Protein AF-A0A927BF81-F1 (afdb_monomer_lite)

Structure (mmCIF, N/CA/C/O backbone):
data_AF-A0A927BF81-F1
#
_entry.id   AF-A0A927BF81-F1
#
loop_
_atom_site.group_PDB
_atom_site.id
_atom_site.type_symbol
_atom_site.label_atom_id
_atom_site.label_alt_id
_atom_site.label_comp_id
_atom_site.label_asym_id
_atom_site.label_entity_id
_atom_site.label_seq_id
_atom_site.pdbx_PDB_ins_code
_atom_site.Cartn_x
_atom_site.Cartn_y
_atom_site.Cartn_z
_atom_site.occupancy
_atom_site.B_iso_or_equiv
_atom_site.auth_seq_id
_atom_site.auth_comp_id
_atom_site.auth_asym_id
_atom_site.auth_atom_id
_atom_site.pdbx_PDB_model_num
ATOM 1 N N . MET A 1 1 ? -28.674 -65.605 76.934 1.00 41.50 1 MET A N 1
ATOM 2 C CA . MET A 1 1 ? -27.226 -65.885 77.014 1.00 41.50 1 MET A CA 1
ATOM 3 C C . MET A 1 1 ? -26.504 -64.730 76.328 1.00 41.50 1 MET A C 1
ATOM 5 O O . MET A 1 1 ? -26.748 -64.532 75.151 1.00 41.50 1 MET A O 1
ATOM 9 N N . PHE A 1 2 ? -25.802 -63.910 77.124 1.00 37.72 2 PHE A N 1
ATOM 10 C CA . PHE A 1 2 ? -24.725 -62.946 76.809 1.00 37.72 2 PHE A CA 1
ATOM 11 C C . PHE A 1 2 ? -24.633 -62.394 75.368 1.00 37.72 2 PHE A C 1
ATOM 13 O O . PHE A 1 2 ? -24.380 -63.127 74.426 1.00 37.72 2 PHE A O 1
ATOM 20 N N . SER A 1 3 ? -24.896 -61.102 75.133 1.00 41.19 3 SER A N 1
ATOM 21 C CA . SER A 1 3 ? -23.961 -59.979 75.369 1.00 41.19 3 SER A CA 1
ATOM 22 C C . SER A 1 3 ? -22.595 -60.187 74.716 1.00 41.19 3 SER A C 1
ATOM 24 O O . SER A 1 3 ? -21.847 -61.022 75.203 1.00 41.19 3 SER A O 1
ATOM 26 N N . LEU A 1 4 ? -22.266 -59.391 73.687 1.00 47.06 4 LEU A N 1
ATOM 27 C CA . LEU A 1 4 ? -20.925 -58.840 73.400 1.00 47.06 4 LEU A CA 1
ATOM 28 C C . LEU A 1 4 ? -21.024 -57.923 72.160 1.00 47.06 4 LEU A C 1
ATOM 30 O O . LEU A 1 4 ? -21.234 -58.373 71.044 1.00 47.06 4 LEU A O 1
ATOM 34 N N . LEU A 1 5 ? -21.125 -56.609 72.392 1.00 46.84 5 LEU A N 1
ATOM 35 C CA . LEU A 1 5 ? -20.069 -55.600 72.164 1.00 46.84 5 LEU A CA 1
ATOM 36 C C . LEU A 1 5 ? -20.081 -55.021 70.733 1.00 46.84 5 LEU A C 1
ATOM 38 O O . LEU A 1 5 ? -19.654 -55.647 69.778 1.00 46.84 5 LEU A O 1
ATOM 42 N N . LYS A 1 6 ? -20.676 -53.835 70.539 1.00 49.06 6 LYS A N 1
ATOM 43 C CA . LYS A 1 6 ? -19.994 -52.516 70.549 1.00 49.06 6 LYS A CA 1
ATOM 44 C C . LYS A 1 6 ? -18.751 -52.454 69.652 1.00 49.06 6 LYS A C 1
ATOM 46 O O . LYS A 1 6 ? -17.715 -52.982 70.039 1.00 49.06 6 LYS A O 1
ATOM 51 N N . ARG A 1 7 ? -18.848 -51.649 68.585 1.00 49.31 7 ARG A N 1
ATOM 52 C CA . ARG A 1 7 ? -17.862 -50.696 68.003 1.00 49.31 7 ARG A CA 1
ATOM 53 C C . ARG A 1 7 ? -18.323 -50.436 66.554 1.00 49.31 7 ARG A C 1
ATOM 55 O O . ARG A 1 7 ? -18.685 -51.377 65.878 1.00 49.31 7 ARG A O 1
ATOM 62 N N . ALA A 1 8 ? -18.397 -49.237 66.001 1.00 50.78 8 ALA A N 1
ATOM 63 C CA . ALA A 1 8 ? -17.998 -47.920 66.446 1.00 50.78 8 ALA A CA 1
ATOM 64 C C . ALA A 1 8 ? -18.858 -46.896 65.683 1.00 50.78 8 ALA A C 1
ATOM 66 O O . ALA A 1 8 ? -19.067 -47.024 64.480 1.00 50.78 8 ALA A O 1
ATOM 67 N N . ARG A 1 9 ? -19.347 -45.873 66.389 1.00 54.38 9 ARG A N 1
ATOM 68 C CA . ARG A 1 9 ? -19.721 -44.601 65.767 1.00 54.38 9 ARG A CA 1
ATOM 69 C C . ARG A 1 9 ? -18.419 -43.926 65.367 1.00 54.38 9 ARG A C 1
ATOM 71 O O . ARG A 1 9 ? -17.627 -43.663 66.263 1.00 54.38 9 ARG A O 1
ATOM 78 N N . PHE A 1 10 ? -18.208 -43.639 64.091 1.00 50.84 10 PHE A N 1
ATOM 79 C CA . PHE A 1 10 ? -17.198 -42.671 63.681 1.00 50.84 10 PHE A CA 1
ATOM 80 C C . PHE A 1 10 ? -17.564 -42.061 62.324 1.00 50.84 10 PHE A C 1
ATOM 82 O O . PHE A 1 10 ? -17.941 -42.766 61.396 1.00 50.84 10 PHE A O 1
ATOM 89 N N . LEU A 1 11 ? -17.415 -40.736 62.284 1.00 51.44 11 LEU A N 1
ATOM 90 C CA . LEU A 1 11 ? -17.489 -39.814 61.151 1.00 51.44 11 LEU A CA 1
ATOM 91 C C . LEU A 1 11 ? -18.879 -39.380 60.672 1.00 51.44 11 LEU A C 1
ATOM 93 O O . LEU A 1 11 ? -19.373 -39.677 59.593 1.00 51.44 11 LEU A O 1
ATOM 97 N N . THR A 1 12 ? -19.438 -38.533 61.526 1.00 45.41 12 THR A N 1
ATOM 98 C CA . THR A 1 12 ? -20.042 -37.250 61.167 1.00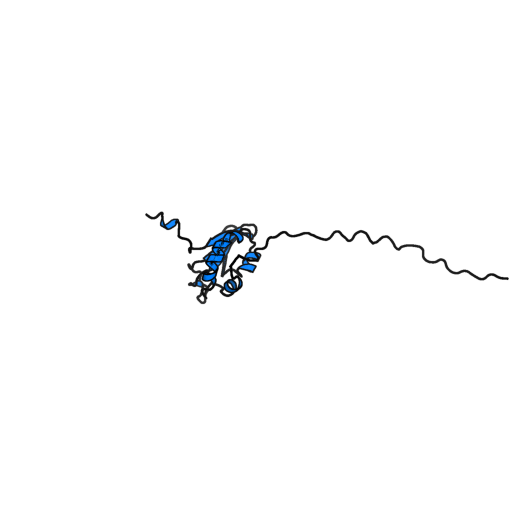 45.41 12 THR A CA 1
ATOM 99 C C . THR A 1 12 ? -19.318 -36.486 60.045 1.00 45.41 12 THR A C 1
ATOM 101 O O . THR A 1 12 ? -18.115 -36.260 60.141 1.00 45.41 12 THR A O 1
ATOM 104 N N . SER A 1 13 ? -20.139 -35.910 59.163 1.00 48.31 13 SER A N 1
ATOM 105 C CA . SER A 1 13 ? -20.034 -3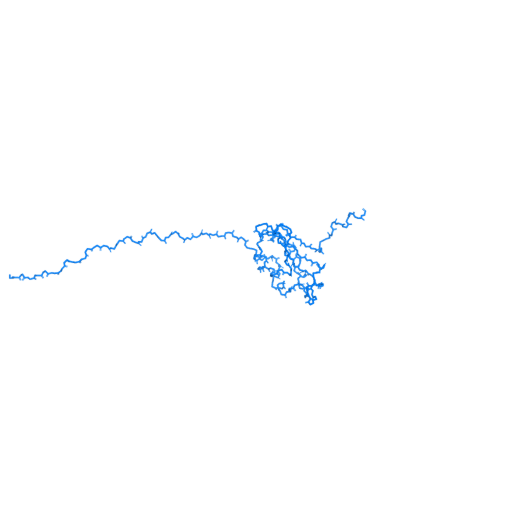4.550 58.609 1.00 48.31 13 SER A CA 1
ATOM 106 C C . SER A 1 13 ? -19.015 -34.253 57.499 1.00 48.31 13 SER A C 1
ATOM 108 O O . SER A 1 13 ? -17.904 -34.761 57.479 1.00 48.31 13 SER A O 1
ATOM 110 N N . ALA A 1 14 ? -19.423 -33.306 56.648 1.00 51.56 14 ALA A N 1
ATOM 111 C CA . ALA A 1 14 ? -18.647 -32.594 55.633 1.00 51.56 14 ALA A CA 1
ATOM 112 C C . ALA A 1 14 ? -18.420 -33.303 54.285 1.00 51.56 14 ALA A C 1
ATOM 114 O O . ALA A 1 14 ? -17.294 -33.566 53.882 1.00 51.56 14 ALA A O 1
ATOM 115 N N . ILE A 1 15 ? -19.491 -33.466 53.503 1.00 53.31 15 ILE A N 1
ATOM 116 C CA . ILE A 1 15 ? -19.376 -33.269 52.047 1.00 53.31 15 ILE A CA 1
ATOM 117 C C . ILE A 1 15 ? -20.250 -32.067 51.707 1.00 53.31 15 ILE A C 1
ATOM 119 O O . ILE A 1 15 ? -21.396 -32.152 51.272 1.00 53.31 15 ILE A O 1
ATOM 123 N N . SER A 1 16 ? -19.691 -30.923 52.080 1.00 49.50 16 SER A N 1
ATOM 124 C CA . SER A 1 16 ? -20.196 -29.588 51.833 1.00 49.50 16 SER A CA 1
ATOM 125 C C . SER A 1 16 ? -20.229 -29.324 50.329 1.00 49.50 16 SER A C 1
ATOM 127 O O . SER A 1 16 ? -19.192 -29.313 49.677 1.00 49.50 16 SER A O 1
ATOM 129 N N . LEU A 1 17 ? -21.431 -29.119 49.793 1.00 49.56 17 LEU A N 1
ATOM 130 C CA . LEU A 1 17 ? -21.798 -27.968 48.960 1.00 49.56 17 LEU A CA 1
ATOM 131 C C . LEU A 1 17 ? -20.623 -27.260 48.228 1.00 49.56 17 LEU A C 1
ATOM 133 O O . LEU A 1 17 ? -20.235 -26.153 48.587 1.00 49.56 17 LEU A O 1
ATOM 137 N N . GLN A 1 18 ? -20.035 -27.891 47.209 1.00 53.84 18 GLN A N 1
ATOM 138 C CA . GLN A 1 18 ? -18.962 -27.301 46.380 1.00 53.84 18 GLN A CA 1
ATOM 139 C C . GLN A 1 18 ? -19.211 -27.499 44.870 1.00 53.84 18 GLN A C 1
ATOM 141 O O . GLN A 1 18 ? -18.285 -27.464 44.069 1.00 53.84 18 GLN A O 1
ATOM 146 N N . LEU A 1 19 ? -20.465 -27.682 44.445 1.00 54.09 19 LEU A N 1
ATOM 147 C CA . LEU A 1 19 ? -20.852 -27.596 43.032 1.00 54.09 19 LEU A CA 1
ATOM 148 C C . LEU A 1 19 ? -21.840 -26.444 42.875 1.00 54.09 19 LEU A C 1
ATOM 150 O O . LEU A 1 19 ? -23.038 -26.634 43.057 1.00 54.09 19 LEU A O 1
ATOM 154 N N . GLY A 1 20 ? -21.362 -25.238 42.580 1.00 51.97 20 GLY A N 1
ATOM 155 C CA . GLY A 1 20 ? -22.307 -24.144 42.347 1.00 51.97 20 GLY A CA 1
ATOM 156 C C . GLY A 1 20 ? -21.773 -22.796 41.890 1.00 51.97 20 GLY A C 1
ATOM 157 O O . GLY A 1 20 ? -22.594 -21.931 41.628 1.00 51.97 20 GLY A O 1
ATOM 158 N N . LEU A 1 21 ? -20.460 -22.575 41.774 1.00 53.97 21 LEU A N 1
ATOM 159 C CA . LEU A 1 21 ? -19.918 -21.250 41.429 1.00 53.97 21 LEU A CA 1
ATOM 160 C C . LEU A 1 21 ? -18.634 -21.363 40.588 1.00 53.97 21 LEU A C 1
ATOM 162 O O . LEU A 1 21 ? -17.578 -20.894 40.988 1.00 53.97 21 LEU A O 1
ATOM 166 N N . LEU A 1 22 ? -18.702 -22.021 39.426 1.00 54.81 22 LEU A N 1
ATOM 167 C CA . LEU A 1 22 ? -17.587 -22.065 38.459 1.00 54.81 22 LEU A CA 1
ATOM 168 C C . LEU A 1 22 ? -18.056 -21.984 36.990 1.00 54.81 22 LEU A C 1
ATOM 170 O O . LEU A 1 22 ? -17.421 -22.534 36.098 1.00 54.81 22 LEU A O 1
ATOM 174 N N . THR A 1 23 ? -19.163 -21.291 36.705 1.00 61.88 23 THR A N 1
ATOM 175 C CA . THR A 1 23 ? -19.676 -21.135 35.326 1.00 61.88 23 THR A CA 1
ATOM 176 C C . THR A 1 23 ? -20.054 -19.692 34.992 1.00 61.88 23 THR A C 1
ATOM 178 O O . THR A 1 23 ? -21.151 -19.416 34.521 1.00 61.88 23 THR A O 1
ATOM 181 N N . THR A 1 24 ? -19.146 -18.748 35.223 1.00 62.22 24 THR A N 1
ATOM 182 C CA . THR A 1 24 ? -19.216 -17.399 34.628 1.00 62.22 24 THR A CA 1
ATOM 183 C C . THR A 1 24 ? -17.880 -17.073 33.992 1.00 62.22 24 THR A C 1
ATOM 185 O O . THR A 1 24 ? -17.145 -16.196 34.427 1.00 62.22 24 THR A O 1
ATOM 188 N N . SER A 1 25 ? -17.528 -17.840 32.972 1.00 68.44 25 SER A N 1
ATOM 189 C CA . SER A 1 25 ? -16.479 -17.453 32.045 1.00 68.44 25 SER A CA 1
ATOM 190 C C . SER A 1 25 ? -16.838 -18.061 30.710 1.00 68.44 25 SER A C 1
ATOM 192 O O . SER A 1 25 ? -16.576 -19.236 30.495 1.00 68.44 25 SER A O 1
ATOM 194 N N . TRP A 1 26 ? -17.527 -17.296 29.866 1.00 63.22 26 TRP A N 1
ATOM 195 C CA . TRP A 1 26 ? -17.354 -17.373 28.420 1.00 63.22 26 TRP A CA 1
ATOM 196 C C . TRP A 1 26 ? -18.148 -16.290 27.697 1.00 63.22 26 TRP A C 1
ATOM 198 O O . TRP A 1 26 ? -19.261 -15.943 28.079 1.00 63.22 26 TRP A O 1
ATOM 208 N N . PHE A 1 27 ? -17.522 -15.830 26.614 1.00 58.22 27 PHE A N 1
ATOM 209 C CA . PHE A 1 27 ? -18.012 -14.934 25.567 1.00 58.22 27 PHE A CA 1
ATOM 210 C C . PHE A 1 27 ? -17.824 -13.430 25.783 1.00 58.22 27 PHE A C 1
ATOM 212 O O . PHE A 1 27 ? -18.759 -12.641 25.712 1.00 58.22 27 PHE A O 1
ATOM 219 N N . LEU A 1 28 ? -16.556 -13.016 25.845 1.00 63.12 28 LEU A N 1
ATOM 220 C CA . LEU A 1 28 ? -16.148 -11.815 25.112 1.00 63.12 28 LEU A CA 1
ATOM 221 C C . LEU A 1 28 ? -15.992 -12.203 23.632 1.00 63.12 28 LEU A C 1
ATOM 223 O O . LEU A 1 28 ? -14.903 -12.544 23.174 1.00 63.12 28 LEU A O 1
ATOM 227 N N . GLY A 1 29 ? -17.105 -12.233 22.897 1.00 58.09 29 GLY A N 1
ATOM 228 C CA . GLY A 1 29 ? -17.076 -12.313 21.439 1.00 58.09 29 GLY A CA 1
ATOM 229 C C . GLY A 1 29 ? -16.528 -11.001 20.884 1.00 58.09 29 GLY A C 1
ATOM 230 O O . GLY A 1 29 ? -17.231 -9.995 20.872 1.00 58.09 29 GLY A O 1
ATOM 231 N N . SER A 1 30 ? -15.263 -10.996 20.463 1.00 57.00 30 SER A N 1
ATOM 232 C CA . SER A 1 30 ? -14.682 -9.872 19.730 1.00 57.00 30 SER A CA 1
ATOM 233 C C . SER A 1 30 ? -15.245 -9.874 18.309 1.00 57.00 30 SER A C 1
ATOM 235 O O . SER A 1 30 ? -14.799 -10.640 17.457 1.00 57.00 30 SER A O 1
ATOM 237 N N . CYS A 1 31 ? -16.243 -9.031 18.051 1.00 62.06 31 CYS A N 1
ATOM 238 C CA . CYS A 1 31 ? -16.682 -8.716 16.694 1.00 62.06 31 CYS A CA 1
ATOM 239 C C . CYS A 1 31 ? -15.666 -7.760 16.052 1.00 62.06 31 CYS A C 1
ATOM 241 O O . CYS A 1 31 ? -15.893 -6.557 15.965 1.00 62.06 31 CYS A O 1
ATOM 243 N N . GLY A 1 32 ? -14.518 -8.291 15.637 1.00 56.28 32 GLY A N 1
ATOM 244 C CA . GLY A 1 32 ? -13.636 -7.631 14.682 1.00 56.28 32 GLY A CA 1
ATOM 245 C C . GLY A 1 32 ? -13.858 -8.259 13.314 1.00 56.28 32 GLY A C 1
ATOM 246 O O . GLY A 1 32 ? -13.483 -9.411 13.118 1.00 56.28 32 GLY A O 1
ATOM 247 N N . HIS A 1 33 ? -14.478 -7.533 12.383 1.00 63.62 33 HIS A N 1
ATOM 248 C CA . HIS A 1 33 ? -14.469 -7.926 10.973 1.00 63.62 33 HIS A CA 1
ATOM 249 C C . HIS A 1 33 ? -13.033 -7.723 10.473 1.00 63.62 33 HIS A C 1
ATOM 251 O O . HIS A 1 33 ? -12.613 -6.597 10.218 1.00 63.62 33 HIS A O 1
ATOM 257 N N . GLY A 1 34 ? -12.236 -8.791 10.474 1.00 67.56 34 GLY A N 1
ATOM 258 C CA . GLY A 1 34 ? -10.867 -8.748 9.971 1.00 67.56 34 GLY A CA 1
ATOM 259 C C . GLY A 1 34 ? -10.870 -8.645 8.450 1.00 67.56 34 GLY A C 1
ATOM 260 O O . GLY A 1 34 ? -11.654 -9.323 7.783 1.00 67.56 34 GLY A O 1
ATOM 261 N N . LEU A 1 35 ? -9.984 -7.819 7.897 1.00 82.56 35 LEU A N 1
ATOM 262 C CA . LEU A 1 35 ? -9.695 -7.800 6.464 1.00 82.56 35 LEU A CA 1
ATOM 263 C C . LEU A 1 35 ? -8.992 -9.118 6.096 1.00 82.56 35 LEU A C 1
ATOM 265 O O . LEU A 1 35 ? -7.776 -9.235 6.218 1.00 82.56 35 LEU A O 1
ATOM 269 N N . SER A 1 36 ? -9.768 -10.133 5.712 1.00 80.06 36 SER A N 1
ATOM 270 C CA . SER A 1 36 ? -9.229 -11.466 5.402 1.00 80.06 36 SER A CA 1
ATOM 271 C C . SER A 1 36 ? -8.929 -11.656 3.916 1.00 80.06 36 SER A C 1
ATOM 273 O O . SER A 1 36 ? -7.985 -12.361 3.570 1.00 80.06 36 SER A O 1
ATOM 275 N N . GLU A 1 37 ? -9.728 -11.060 3.031 1.00 91.31 37 GLU A N 1
ATOM 276 C CA . GLU A 1 37 ? -9.602 -11.215 1.582 1.00 91.31 37 GLU A CA 1
ATOM 277 C C . GLU A 1 37 ? -10.199 -10.015 0.841 1.00 91.31 37 GLU A C 1
ATOM 279 O O . GLU A 1 37 ? -11.057 -9.313 1.371 1.00 91.31 37 GLU A O 1
ATOM 284 N N . LEU A 1 38 ? -9.748 -9.798 -0.397 1.00 92.94 38 LEU A N 1
ATOM 285 C CA . LEU A 1 38 ? -10.376 -8.877 -1.343 1.00 92.94 38 LEU A CA 1
ATOM 286 C C . LEU A 1 38 ? -10.879 -9.692 -2.547 1.00 92.94 38 LEU A C 1
ATOM 288 O O . LEU A 1 38 ? -10.110 -10.482 -3.106 1.00 92.94 38 LEU A O 1
ATOM 292 N N . PRO A 1 39 ? -12.132 -9.517 -2.996 1.00 93.00 39 PRO A N 1
ATOM 293 C CA . PRO A 1 39 ? -12.672 -10.271 -4.124 1.00 93.00 39 PRO A CA 1
ATOM 294 C C . PRO A 1 39 ? -11.818 -10.152 -5.396 1.00 93.00 39 PRO A C 1
ATOM 296 O O . PRO A 1 39 ? -11.619 -9.061 -5.933 1.00 93.00 39 PRO A O 1
ATOM 299 N N . GLY A 1 40 ? -11.346 -11.293 -5.908 1.00 92.31 40 GLY A N 1
ATOM 300 C CA . GLY A 1 40 ? -10.531 -11.367 -7.128 1.00 92.31 40 GLY A CA 1
ATOM 301 C C . GLY A 1 40 ? -9.080 -10.896 -6.969 1.00 92.31 40 GLY A C 1
ATOM 302 O O . GLY A 1 40 ? -8.388 -10.746 -7.973 1.00 92.31 40 GLY A O 1
ATOM 303 N N . PHE A 1 41 ? -8.618 -10.651 -5.741 1.00 95.62 41 PHE A N 1
ATOM 304 C CA . PHE A 1 41 ? -7.242 -10.259 -5.448 1.00 95.62 41 PHE A CA 1
ATOM 305 C C . PHE A 1 41 ? -6.389 -11.483 -5.094 1.00 95.62 41 PHE A C 1
ATOM 307 O O . PHE A 1 41 ? -6.656 -12.175 -4.111 1.00 95.62 41 PHE A O 1
ATOM 314 N N . ASP A 1 42 ? -5.331 -11.735 -5.864 1.00 96.19 42 ASP A N 1
ATOM 315 C CA . ASP A 1 42 ? -4.365 -12.790 -5.551 1.00 96.19 42 ASP A CA 1
ATOM 316 C C . ASP A 1 42 ? -3.331 -12.290 -4.529 1.00 96.19 42 ASP A C 1
ATOM 318 O O . ASP A 1 42 ? -2.247 -11.802 -4.865 1.00 96.19 42 ASP A O 1
ATOM 322 N N . ALA A 1 43 ? -3.684 -12.422 -3.249 1.00 96.38 43 ALA A N 1
ATOM 323 C CA . ALA A 1 43 ? -2.820 -12.041 -2.136 1.00 96.38 43 ALA A CA 1
ATOM 324 C C . ALA A 1 43 ? -1.501 -12.831 -2.100 1.00 96.38 43 ALA A C 1
ATOM 326 O O . ALA A 1 43 ? -0.500 -12.334 -1.585 1.00 96.38 43 ALA A O 1
ATOM 327 N N . ALA A 1 44 ? -1.471 -14.064 -2.615 1.00 96.75 44 ALA A N 1
ATOM 328 C CA . ALA A 1 44 ? -0.256 -14.873 -2.633 1.00 96.75 44 ALA A CA 1
ATOM 329 C C . ALA A 1 44 ? 0.722 -14.372 -3.702 1.00 96.75 44 ALA A C 1
ATOM 331 O O . ALA A 1 44 ? 1.897 -14.156 -3.393 1.00 96.75 44 ALA A O 1
ATOM 332 N N . ALA A 1 45 ? 0.238 -14.117 -4.921 1.00 96.81 45 ALA A N 1
ATOM 333 C CA . ALA A 1 45 ? 1.044 -13.521 -5.982 1.00 96.81 45 ALA A CA 1
ATOM 334 C C . ALA A 1 45 ? 1.567 -12.137 -5.576 1.00 96.81 45 ALA A C 1
ATOM 336 O O . ALA A 1 45 ? 2.758 -11.870 -5.747 1.00 96.81 45 ALA A O 1
ATOM 337 N N . TRP A 1 46 ? 0.721 -11.304 -4.960 1.00 97.31 46 TRP A N 1
ATOM 338 C CA . TRP A 1 46 ? 1.110 -9.987 -4.447 1.00 97.31 46 TRP A CA 1
ATOM 339 C C . TRP A 1 46 ? 2.265 -10.064 -3.441 1.00 97.31 46 TRP A C 1
ATOM 341 O O . TRP A 1 46 ? 3.293 -9.406 -3.613 1.00 97.31 46 TRP A O 1
ATOM 351 N N . ARG A 1 47 ? 2.123 -10.905 -2.406 1.00 97.62 47 ARG A N 1
ATOM 352 C CA . ARG A 1 47 ? 3.141 -11.082 -1.356 1.00 97.62 47 ARG A CA 1
ATOM 353 C C . ARG A 1 47 ? 4.438 -11.701 -1.880 1.00 97.62 47 ARG A C 1
ATOM 355 O O . ARG A 1 47 ? 5.478 -11.535 -1.253 1.00 97.62 47 ARG A O 1
ATOM 362 N N . SER A 1 48 ? 4.390 -12.399 -3.017 1.00 97.81 48 SER A N 1
ATOM 363 C CA . SER A 1 48 ? 5.573 -12.991 -3.659 1.00 97.81 48 SER A CA 1
ATOM 364 C C . SER A 1 48 ? 6.473 -11.982 -4.380 1.00 97.81 48 SER A C 1
ATOM 366 O O . SER A 1 48 ? 7.523 -12.372 -4.886 1.00 97.81 48 SER A O 1
ATOM 368 N N . ASP A 1 49 ? 6.060 -10.715 -4.456 1.00 97.69 49 ASP A N 1
ATOM 369 C CA . ASP A 1 49 ? 6.747 -9.660 -5.201 1.00 97.69 49 ASP A CA 1
ATOM 370 C C . ASP A 1 49 ? 6.992 -8.422 -4.315 1.00 97.69 49 ASP A C 1
ATOM 372 O O . ASP A 1 49 ? 6.356 -7.382 -4.512 1.00 97.69 49 ASP A O 1
ATOM 376 N N . PRO A 1 50 ? 7.847 -8.520 -3.273 1.00 96.50 50 PRO A N 1
ATOM 377 C CA . PRO A 1 50 ? 8.252 -7.358 -2.482 1.00 96.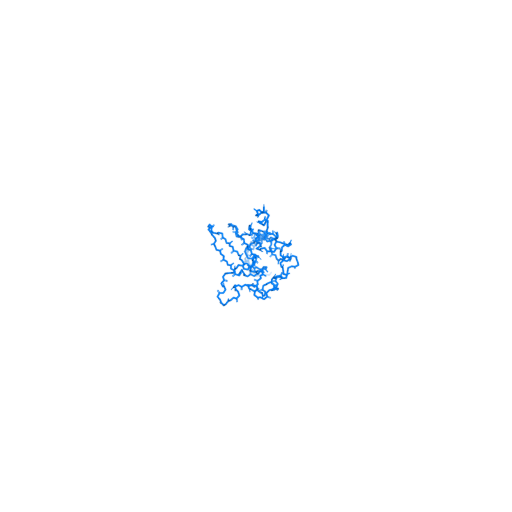50 50 PRO A CA 1
ATOM 378 C C . PRO A 1 50 ? 8.872 -6.292 -3.396 1.00 96.50 50 PRO A C 1
ATOM 380 O O . PRO A 1 50 ? 9.590 -6.624 -4.339 1.00 96.50 50 PRO A O 1
ATOM 383 N N . TYR A 1 51 ? 8.577 -5.017 -3.142 1.00 96.56 51 TYR A N 1
ATOM 384 C CA . TYR A 1 51 ? 8.995 -3.878 -3.974 1.00 96.56 51 TYR A CA 1
ATOM 385 C C . TYR A 1 51 ? 8.477 -3.869 -5.427 1.00 96.56 51 TYR A C 1
ATOM 387 O O . TYR A 1 51 ? 8.866 -2.990 -6.199 1.00 96.56 51 TYR A O 1
ATOM 395 N N . ALA A 1 52 ? 7.585 -4.797 -5.803 1.00 96.50 52 ALA A N 1
ATOM 396 C CA . ALA A 1 52 ? 7.035 -4.950 -7.156 1.00 96.50 52 ALA A CA 1
ATOM 397 C C . ALA A 1 52 ? 8.079 -5.190 -8.264 1.00 96.50 52 ALA A C 1
ATOM 399 O O . ALA A 1 52 ? 7.830 -4.894 -9.434 1.00 96.50 52 ALA A O 1
ATOM 400 N N . CYS A 1 53 ? 9.263 -5.701 -7.924 1.00 96.94 53 CYS A N 1
ATOM 401 C CA . CYS A 1 53 ? 10.380 -5.798 -8.865 1.00 96.94 53 CYS A CA 1
ATOM 402 C C . CYS A 1 53 ? 10.185 -6.826 -9.980 1.00 96.94 53 CYS A C 1
ATOM 404 O O . CYS A 1 53 ? 10.880 -6.769 -10.995 1.00 96.94 53 CYS A O 1
ATOM 406 N N . HIS A 1 54 ? 9.233 -7.741 -9.821 1.00 97.38 54 HIS A N 1
ATOM 407 C CA . HIS A 1 54 ? 8.850 -8.713 -10.837 1.00 97.38 54 HIS A CA 1
ATOM 408 C C . HIS A 1 54 ? 7.574 -8.325 -11.598 1.00 97.38 54 HIS A C 1
ATOM 410 O O . HIS A 1 54 ? 7.074 -9.146 -12.367 1.00 97.38 54 HIS A O 1
ATOM 416 N N . ASP A 1 55 ? 7.053 -7.109 -11.392 1.00 95.81 55 ASP A N 1
ATOM 417 C CA . ASP A 1 55 ? 5.845 -6.565 -12.035 1.00 95.81 55 ASP A CA 1
ATOM 418 C C . ASP A 1 55 ? 4.576 -7.421 -11.824 1.00 95.81 55 ASP A C 1
ATOM 420 O O . ASP A 1 55 ? 3.581 -7.292 -12.538 1.00 95.81 55 ASP A O 1
ATOM 424 N N . ARG A 1 56 ? 4.564 -8.304 -10.816 1.00 95.88 56 ARG A N 1
ATOM 425 C CA . ARG A 1 56 ? 3.431 -9.209 -10.552 1.00 95.88 56 ARG A CA 1
ATOM 426 C C . ARG A 1 56 ? 2.260 -8.471 -9.918 1.00 95.88 56 ARG A C 1
ATOM 428 O O . ARG A 1 56 ? 1.107 -8.845 -10.128 1.00 95.88 56 ARG A O 1
ATOM 435 N N . ARG A 1 57 ? 2.539 -7.404 -9.164 1.00 95.25 57 ARG A N 1
ATOM 436 C CA . ARG A 1 57 ? 1.509 -6.588 -8.502 1.00 95.25 57 ARG A CA 1
ATOM 437 C C . ARG A 1 57 ? 0.625 -5.817 -9.482 1.00 95.25 57 ARG A C 1
ATOM 439 O O . ARG A 1 57 ? -0.549 -5.609 -9.177 1.00 95.25 57 ARG A O 1
ATOM 446 N N . ARG A 1 58 ? 1.122 -5.486 -10.681 1.00 92.25 58 ARG A N 1
ATOM 447 C CA . ARG A 1 58 ? 0.354 -4.809 -11.743 1.00 92.25 58 ARG A CA 1
ATOM 448 C C . ARG A 1 58 ? -0.949 -5.539 -12.078 1.00 92.25 58 ARG A C 1
ATOM 450 O O . ARG A 1 58 ? -1.993 -4.907 -12.218 1.00 92.25 58 ARG A O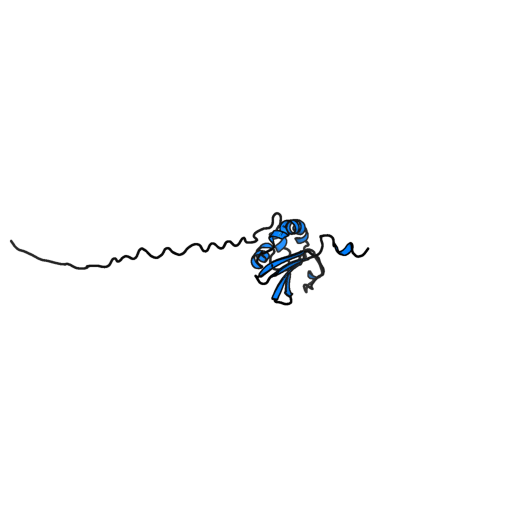 1
ATOM 457 N N . ALA A 1 59 ? -0.912 -6.871 -12.147 1.00 92.19 59 ALA A N 1
ATOM 458 C CA . ALA A 1 59 ? -2.085 -7.691 -12.455 1.00 92.19 59 ALA A CA 1
ATOM 459 C C . ALA A 1 59 ? -3.171 -7.637 -11.363 1.00 92.19 59 ALA A C 1
ATOM 461 O O . ALA A 1 59 ? -4.349 -7.839 -11.654 1.00 92.19 59 ALA A O 1
ATOM 462 N N . ALA A 1 60 ? -2.796 -7.333 -10.118 1.00 92.19 60 ALA A N 1
ATOM 463 C CA . ALA A 1 60 ? -3.714 -7.251 -8.985 1.00 92.19 60 ALA A CA 1
ATOM 464 C C . ALA A 1 60 ? -4.381 -5.870 -8.841 1.00 92.19 60 ALA A C 1
ATOM 466 O O . ALA A 1 60 ? -5.392 -5.748 -8.145 1.00 92.19 60 ALA A O 1
ATOM 467 N N . VAL A 1 61 ? -3.858 -4.835 -9.514 1.00 92.31 61 VAL A N 1
ATOM 468 C CA . VAL A 1 61 ? -4.344 -3.448 -9.412 1.00 92.31 61 VAL A CA 1
ATOM 469 C C . VAL A 1 61 ? -5.847 -3.312 -9.709 1.00 92.31 61 VAL A C 1
ATOM 471 O O . VAL A 1 61 ? -6.528 -2.653 -8.923 1.00 92.31 61 VAL A O 1
ATOM 474 N N . PRO A 1 62 ? -6.432 -3.938 -10.753 1.00 92.69 62 PRO A N 1
ATOM 475 C CA . PRO A 1 62 ? -7.870 -3.814 -11.006 1.00 92.69 62 PRO A CA 1
ATOM 476 C C . PRO A 1 62 ? -8.740 -4.347 -9.857 1.00 92.69 62 PRO A C 1
ATOM 478 O O . PRO A 1 62 ? -9.724 -3.709 -9.480 1.00 92.69 62 PRO A O 1
ATOM 481 N N . ALA A 1 63 ? -8.371 -5.494 -9.275 1.00 93.31 63 ALA A N 1
ATOM 482 C CA . ALA A 1 63 ? -9.087 -6.087 -8.144 1.00 93.31 63 ALA A CA 1
ATOM 483 C C . ALA A 1 63 ? -8.926 -5.248 -6.868 1.00 93.31 63 ALA A C 1
ATOM 485 O O . ALA A 1 63 ? -9.904 -5.024 -6.149 1.00 93.31 63 ALA A O 1
ATOM 486 N N . LEU A 1 64 ? -7.713 -4.732 -6.639 1.00 92.56 64 LEU A N 1
ATOM 487 C CA . LEU A 1 64 ? -7.397 -3.819 -5.545 1.00 92.56 64 LEU A CA 1
ATOM 488 C C . LEU A 1 64 ? -8.236 -2.540 -5.637 1.00 92.56 64 LEU A C 1
ATOM 490 O O . LEU A 1 64 ? -8.901 -2.190 -4.673 1.00 92.56 64 LEU A O 1
ATOM 494 N N . ILE A 1 65 ? -8.273 -1.872 -6.796 1.00 90.94 65 ILE A N 1
ATOM 495 C CA . ILE A 1 65 ? -9.053 -0.639 -6.998 1.00 90.94 65 ILE A CA 1
ATOM 496 C C . ILE A 1 65 ? -10.547 -0.903 -6.806 1.00 90.94 65 ILE A C 1
ATOM 498 O O . ILE A 1 65 ? -11.221 -0.128 -6.128 1.00 90.94 65 ILE A O 1
ATOM 502 N N . LYS A 1 66 ? -11.067 -1.999 -7.373 1.00 92.88 66 LYS A N 1
ATOM 503 C CA . LYS A 1 66 ? -12.485 -2.370 -7.252 1.00 92.88 66 LYS A CA 1
ATOM 504 C C . LYS A 1 66 ? -12.903 -2.613 -5.800 1.00 92.88 66 LYS A C 1
ATOM 506 O O . LYS A 1 66 ? -14.052 -2.356 -5.453 1.00 92.88 66 LYS A O 1
ATOM 511 N N . SER A 1 67 ? -11.980 -3.099 -4.972 1.00 92.25 67 SER A N 1
ATOM 512 C CA . SER A 1 67 ? -12.249 -3.506 -3.590 1.00 92.25 67 SER A CA 1
ATOM 513 C C . SER A 1 67 ? -11.596 -2.590 -2.551 1.00 92.25 67 SER A C 1
ATOM 515 O O . SER A 1 67 ? -11.646 -2.900 -1.365 1.00 92.25 67 SER A O 1
ATOM 517 N N . LYS A 1 68 ? -11.009 -1.457 -2.963 1.00 90.44 68 LYS A N 1
ATOM 518 C CA . LYS A 1 68 ? -10.196 -0.587 -2.095 1.00 90.44 68 LYS A CA 1
ATOM 519 C C . LYS A 1 68 ? -10.952 -0.078 -0.872 1.00 90.44 68 LYS A C 1
ATOM 521 O O . LYS A 1 68 ? -10.344 0.157 0.162 1.00 90.44 68 LYS A O 1
ATOM 526 N N . GLU A 1 69 ? -12.272 0.056 -0.988 1.00 92.12 69 GLU A N 1
ATOM 527 C CA . GLU A 1 69 ? -13.130 0.520 0.102 1.00 92.12 69 GLU A CA 1
ATOM 528 C C . GLU A 1 69 ? -13.091 -0.430 1.310 1.00 92.12 69 GLU A C 1
ATOM 530 O O . GLU A 1 69 ? -13.272 -0.003 2.442 1.00 92.12 69 GLU A O 1
ATOM 535 N N . GLN A 1 70 ? -12.782 -1.711 1.088 1.00 93.81 70 GLN A N 1
ATOM 536 C CA . GLN A 1 70 ? -12.631 -2.706 2.153 1.00 93.81 70 GLN A CA 1
ATOM 537 C C . GLN A 1 70 ? -11.338 -2.514 2.960 1.00 93.81 70 GLN A C 1
ATOM 539 O O . GLN A 1 70 ? -11.204 -3.091 4.034 1.00 93.81 70 GLN A O 1
ATOM 544 N N . LEU A 1 71 ? -10.383 -1.721 2.458 1.00 94.88 71 LEU A N 1
ATOM 545 C CA . LEU A 1 71 ? -9.156 -1.398 3.186 1.00 94.88 71 LEU A CA 1
ATOM 546 C C . LEU A 1 71 ? -9.388 -0.336 4.261 1.00 94.88 71 LEU A C 1
ATOM 548 O O . LEU A 1 71 ? -8.588 -0.266 5.188 1.00 94.88 71 LEU A O 1
ATOM 552 N N . TYR A 1 72 ? -10.436 0.491 4.153 1.00 94.69 72 TYR A N 1
ATOM 553 C CA . TYR A 1 72 ? -10.740 1.488 5.179 1.00 94.69 72 TYR A CA 1
ATOM 554 C C . TYR A 1 72 ? -11.052 0.820 6.514 1.00 94.69 72 TYR A C 1
ATOM 556 O O . TYR A 1 72 ? -11.630 -0.261 6.572 1.00 94.69 72 TYR A O 1
ATOM 564 N N . GLU A 1 73 ? -10.631 1.472 7.595 1.00 95.12 73 GLU A N 1
ATOM 565 C CA . GLU A 1 73 ? -10.769 1.001 8.976 1.00 95.12 73 GLU A CA 1
ATOM 566 C C . GLU A 1 73 ? -10.024 -0.309 9.308 1.00 95.12 73 GLU A C 1
ATOM 568 O O . GLU A 1 73 ? -9.944 -0.685 10.480 1.00 95.12 73 GLU A O 1
ATOM 573 N N . ALA A 1 74 ? -9.391 -0.964 8.328 1.00 95.69 74 ALA A N 1
ATOM 574 C CA . ALA A 1 74 ? -8.557 -2.134 8.563 1.00 95.69 74 ALA A CA 1
ATOM 575 C C . ALA A 1 74 ? -7.367 -1.774 9.463 1.00 95.69 74 ALA A C 1
ATOM 577 O O . ALA A 1 74 ? -6.736 -0.721 9.305 1.00 95.69 74 ALA A O 1
ATOM 578 N N . ARG A 1 75 ? -7.030 -2.653 10.414 1.00 95.31 75 ARG A N 1
ATOM 579 C CA . ARG A 1 75 ? -5.843 -2.465 11.256 1.00 95.31 75 ARG A CA 1
ATOM 580 C C . ARG A 1 75 ? -4.587 -2.784 10.461 1.00 95.31 75 ARG A C 1
ATOM 582 O O . ARG A 1 75 ? -4.599 -3.638 9.580 1.00 95.31 75 ARG A O 1
ATOM 589 N N . ALA A 1 76 ? -3.466 -2.178 10.844 1.00 94.94 76 ALA A N 1
ATOM 590 C CA . ALA A 1 76 ? -2.169 -2.453 10.216 1.00 94.94 76 ALA A CA 1
ATOM 591 C C . ALA A 1 76 ? -1.805 -3.954 10.171 1.00 94.94 76 ALA A C 1
ATOM 593 O O . ALA A 1 76 ? -1.198 -4.411 9.205 1.00 94.94 76 ALA A O 1
ATOM 594 N N . ASN A 1 77 ? -2.210 -4.737 11.177 1.00 95.19 77 ASN A N 1
ATOM 595 C CA . ASN A 1 77 ? -1.982 -6.185 11.191 1.00 95.19 77 ASN A CA 1
ATOM 596 C C . ASN A 1 77 ? -2.839 -6.927 10.156 1.00 95.19 77 ASN A C 1
ATOM 598 O O . ASN A 1 77 ? -2.356 -7.872 9.546 1.00 95.19 77 ASN A O 1
ATOM 602 N N . ASP A 1 78 ? -4.076 -6.489 9.922 1.00 96.12 78 ASP A N 1
ATOM 603 C CA . ASP A 1 78 ? -4.946 -7.110 8.918 1.00 96.12 78 ASP A CA 1
ATOM 604 C C . ASP A 1 78 ? -4.468 -6.738 7.505 1.00 96.12 78 ASP A C 1
ATOM 606 O O . ASP A 1 78 ? -4.383 -7.583 6.616 1.00 96.12 78 ASP A O 1
ATOM 610 N N . VAL A 1 79 ? -4.038 -5.483 7.322 1.00 96.88 79 VAL A N 1
ATOM 611 C CA . VAL A 1 79 ? -3.387 -5.022 6.087 1.00 96.88 79 VAL A CA 1
ATOM 612 C C . VAL A 1 79 ? -2.133 -5.843 5.792 1.00 96.88 79 VAL A C 1
ATOM 614 O O . VAL A 1 79 ? -1.970 -6.315 4.671 1.00 96.88 79 VAL A O 1
ATOM 617 N N . THR A 1 80 ? -1.257 -6.055 6.778 1.00 96.75 80 THR A N 1
ATOM 618 C CA . THR A 1 80 ? -0.031 -6.846 6.574 1.00 96.75 80 THR A CA 1
ATOM 619 C C . THR A 1 80 ? -0.303 -8.342 6.427 1.00 96.75 80 THR A C 1
ATOM 621 O O . THR A 1 80 ? 0.434 -9.014 5.709 1.00 96.75 80 THR A O 1
ATOM 624 N N . ALA A 1 81 ? -1.376 -8.873 7.020 1.00 96.25 81 ALA A N 1
ATOM 625 C CA . ALA A 1 81 ? -1.818 -10.244 6.770 1.00 96.25 81 ALA A CA 1
ATOM 626 C C . ALA A 1 81 ? -2.254 -10.446 5.307 1.00 96.25 81 ALA A C 1
ATOM 628 O O . ALA A 1 81 ? -1.887 -11.448 4.690 1.00 96.25 81 ALA A O 1
ATOM 629 N N . LEU A 1 82 ? -2.979 -9.479 4.735 1.00 96.50 82 LEU A N 1
ATOM 630 C CA . LEU A 1 82 ? -3.444 -9.524 3.349 1.00 96.50 82 LEU A CA 1
ATOM 631 C C . LEU A 1 82 ? -2.330 -9.196 2.334 1.00 96.50 82 LEU A C 1
ATOM 633 O O . LEU A 1 82 ? -2.090 -9.962 1.400 1.00 96.50 82 LEU A O 1
ATOM 637 N N . LEU A 1 83 ? -1.668 -8.048 2.496 1.00 97.06 83 LEU A N 1
ATOM 638 C CA . LEU A 1 83 ? -0.735 -7.464 1.520 1.00 97.06 83 LEU A CA 1
ATOM 639 C C . LEU A 1 83 ? 0.735 -7.811 1.791 1.00 97.06 83 LEU A C 1
ATOM 641 O O . LEU A 1 83 ? 1.589 -7.562 0.942 1.00 97.06 83 LEU A O 1
ATOM 645 N N . GLY A 1 84 ? 1.050 -8.397 2.946 1.00 97.25 84 GLY A N 1
ATOM 646 C CA . GLY A 1 84 ? 2.425 -8.554 3.419 1.00 97.25 84 GLY A CA 1
ATOM 647 C C . GLY A 1 84 ? 2.993 -7.274 4.048 1.00 97.25 84 GLY A C 1
ATOM 648 O O . GLY A 1 84 ? 2.295 -6.256 4.148 1.00 97.25 84 GLY A O 1
ATOM 649 N N . PRO A 1 85 ? 4.264 -7.312 4.492 1.00 97.50 85 PRO A N 1
ATOM 650 C CA . PRO A 1 85 ? 4.965 -6.126 4.975 1.00 97.50 85 PRO A CA 1
ATOM 651 C C . PRO A 1 85 ? 4.955 -5.013 3.916 1.00 97.50 85 PRO A C 1
ATOM 653 O O . PRO A 1 85 ? 5.041 -5.330 2.726 1.00 97.50 85 PRO A O 1
ATOM 656 N N . PRO A 1 86 ? 4.847 -3.733 4.313 1.00 97.56 86 PRO A N 1
ATOM 657 C CA . PRO A 1 86 ? 4.987 -2.637 3.367 1.00 97.56 86 PRO A CA 1
ATOM 658 C C . PRO A 1 86 ? 6.402 -2.607 2.790 1.00 97.56 86 PRO A C 1
ATOM 660 O O . PRO A 1 86 ? 7.362 -3.008 3.449 1.00 97.56 86 PRO A O 1
ATOM 663 N N . ASP A 1 87 ? 6.531 -2.102 1.567 1.00 97.31 87 ASP A N 1
ATOM 664 C CA . ASP A 1 87 ? 7.842 -1.904 0.947 1.00 97.31 87 ASP A CA 1
ATOM 665 C C . ASP A 1 87 ? 8.585 -0.742 1.628 1.00 97.31 87 ASP A C 1
ATOM 667 O O . ASP A 1 87 ? 9.803 -0.785 1.809 1.00 97.31 87 ASP A O 1
ATOM 671 N N . GLU A 1 88 ? 7.835 0.282 2.053 1.00 95.19 88 GLU A N 1
ATOM 672 C CA . GLU A 1 88 ? 8.319 1.363 2.910 1.00 95.19 88 GLU A CA 1
ATOM 673 C C . GLU A 1 88 ? 7.295 1.712 3.994 1.00 95.19 88 GLU A C 1
ATOM 675 O O . GLU A 1 88 ? 6.088 1.779 3.746 1.00 95.19 88 GLU A O 1
ATOM 680 N N . GLU A 1 89 ? 7.795 2.011 5.190 1.00 95.38 89 GLU A N 1
ATOM 681 C CA . GLU A 1 89 ? 7.019 2.570 6.293 1.00 95.38 89 GLU A CA 1
ATOM 682 C C . GLU A 1 89 ? 7.573 3.958 6.633 1.00 95.38 89 GLU A C 1
ATOM 684 O O . GLU A 1 89 ? 8.771 4.125 6.860 1.00 95.38 89 GLU A O 1
ATOM 689 N N . GLU A 1 90 ? 6.701 4.962 6.667 1.00 92.00 90 GLU A N 1
ATOM 690 C CA . GLU A 1 90 ? 7.060 6.337 7.014 1.00 92.00 90 GLU A CA 1
ATOM 691 C C . GLU A 1 90 ? 6.219 6.819 8.195 1.00 92.00 90 GLU A C 1
ATOM 693 O O . GLU A 1 90 ? 4.998 6.645 8.221 1.00 92.00 90 GLU A O 1
ATOM 698 N N . LEU A 1 91 ? 6.874 7.472 9.153 1.00 91.94 91 LEU A N 1
ATOM 699 C CA . LEU A 1 91 ? 6.215 8.207 10.226 1.00 91.94 91 LEU A CA 1
ATOM 700 C C . LEU A 1 91 ? 6.183 9.690 9.852 1.00 91.94 91 LEU A C 1
ATOM 702 O O . LEU A 1 91 ? 7.222 10.349 9.800 1.00 91.94 91 LEU A O 1
ATOM 706 N N . ARG A 1 92 ? 4.989 10.217 9.582 1.00 83.81 92 ARG A N 1
ATOM 707 C CA . ARG A 1 92 ? 4.768 11.634 9.288 1.00 83.81 92 ARG A CA 1
ATOM 708 C C . ARG A 1 92 ? 4.561 12.446 10.566 1.00 83.81 92 ARG A C 1
ATOM 710 O O . ARG A 1 92 ? 4.477 11.922 11.680 1.00 83.81 92 ARG A O 1
ATOM 717 N N . ALA A 1 93 ? 4.511 13.768 10.400 1.00 79.25 93 ALA A N 1
ATOM 718 C CA . ALA A 1 93 ? 4.272 14.696 11.498 1.00 79.25 93 ALA A CA 1
ATOM 719 C C . ALA A 1 93 ? 3.000 14.312 12.276 1.00 79.25 93 ALA A C 1
ATOM 721 O O . ALA A 1 93 ? 1.973 13.996 11.683 1.00 79.25 93 ALA A O 1
ATOM 722 N N . GLY A 1 94 ? 3.068 14.347 13.609 1.00 72.44 94 GLY A N 1
ATOM 723 C CA . GLY A 1 94 ? 1.909 14.048 14.455 1.00 72.44 94 GLY A CA 1
ATOM 724 C C . GLY A 1 94 ? 1.599 12.558 14.641 1.00 72.44 94 GLY A C 1
ATOM 725 O O . GLY A 1 94 ? 0.450 12.225 14.904 1.00 72.44 94 GLY A O 1
ATOM 726 N N . THR A 1 95 ? 2.602 11.671 14.554 1.00 76.62 95 THR A N 1
ATOM 727 C CA . THR A 1 95 ? 2.502 10.205 14.794 1.00 76.62 95 THR A CA 1
ATOM 728 C C . THR A 1 95 ? 1.697 9.424 13.755 1.00 76.62 95 THR A C 1
ATOM 730 O O . THR A 1 95 ? 1.326 8.274 13.977 1.00 76.62 95 THR A O 1
ATOM 733 N N . GLU A 1 96 ? 1.457 10.028 12.596 1.00 85.88 96 GLU A N 1
ATOM 734 C CA . GLU A 1 96 ? 0.787 9.352 11.497 1.00 85.88 96 GLU A CA 1
ATOM 735 C C . GLU A 1 96 ? 1.721 8.346 10.820 1.00 85.88 96 GLU A C 1
ATOM 737 O O . GLU A 1 96 ? 2.827 8.686 10.403 1.00 85.88 96 GLU A O 1
ATOM 742 N N . LYS A 1 97 ? 1.256 7.106 10.679 1.00 93.81 97 LYS A N 1
ATOM 743 C CA . LYS A 1 97 ? 1.982 6.042 9.987 1.00 93.81 97 LYS A CA 1
ATOM 744 C C . LYS A 1 97 ? 1.474 5.920 8.557 1.00 93.81 97 LYS A C 1
ATOM 746 O O . LYS A 1 97 ? 0.265 5.950 8.329 1.00 93.81 97 LYS A O 1
ATOM 751 N N . VAL A 1 98 ? 2.384 5.745 7.606 1.00 95.88 98 VAL A N 1
ATOM 752 C CA . VAL A 1 98 ? 2.060 5.552 6.190 1.00 95.88 98 VAL A CA 1
ATOM 753 C C . VAL A 1 98 ? 2.772 4.314 5.670 1.00 95.88 98 VAL A C 1
ATOM 755 O O . VAL A 1 98 ? 3.987 4.192 5.817 1.00 95.88 98 VAL A O 1
ATOM 758 N N . TYR A 1 99 ? 2.012 3.399 5.072 1.00 97.75 99 TYR A N 1
ATOM 759 C CA . TYR A 1 99 ? 2.541 2.224 4.376 1.00 97.75 99 TYR A CA 1
ATOM 760 C C . TYR A 1 99 ? 2.546 2.479 2.884 1.00 97.75 99 TYR A C 1
ATOM 762 O O . TYR A 1 99 ? 1.518 2.867 2.333 1.00 97.75 99 TYR A O 1
ATOM 770 N N . TYR A 1 100 ? 3.676 2.212 2.239 1.00 96.44 100 TYR A N 1
ATOM 771 C CA . TYR A 1 100 ? 3.802 2.256 0.791 1.00 96.44 100 TYR A CA 1
ATOM 772 C C . TYR A 1 100 ? 4.024 0.851 0.237 1.00 96.44 100 TYR A C 1
ATOM 774 O O . TYR A 1 100 ? 4.860 0.093 0.731 1.00 96.44 100 TYR A O 1
ATOM 782 N N . TYR A 1 101 ? 3.285 0.535 -0.820 1.00 97.19 101 TYR A N 1
ATOM 783 C CA . TYR A 1 101 ? 3.458 -0.656 -1.637 1.00 97.19 101 TYR A CA 1
ATOM 784 C C . TYR A 1 101 ? 3.620 -0.216 -3.089 1.00 97.19 101 TYR A C 1
ATOM 786 O O . TYR A 1 101 ? 2.684 0.319 -3.685 1.00 97.19 101 TYR A O 1
ATOM 794 N N . TYR A 1 102 ? 4.787 -0.437 -3.679 1.00 96.44 102 TYR A N 1
ATOM 795 C CA . TYR A 1 102 ? 4.997 -0.201 -5.100 1.00 96.44 102 TYR A CA 1
ATOM 796 C C . TYR A 1 102 ? 4.083 -1.114 -5.925 1.00 96.44 102 TYR A C 1
ATOM 798 O O . TYR A 1 102 ? 3.790 -2.247 -5.529 1.00 96.44 102 TYR A O 1
ATOM 806 N N . LEU A 1 103 ? 3.593 -0.598 -7.050 1.00 95.06 103 LEU A N 1
ATOM 807 C CA . LEU A 1 103 ? 2.726 -1.314 -7.991 1.00 95.06 103 LEU A CA 1
ATOM 808 C C . LEU A 1 103 ? 3.487 -1.752 -9.245 1.00 95.06 103 LEU A C 1
ATOM 810 O O . LEU A 1 103 ? 3.060 -2.687 -9.919 1.00 95.06 103 LEU A O 1
ATOM 814 N N . GLU A 1 104 ? 4.606 -1.086 -9.532 1.00 93.75 104 GLU A N 1
ATOM 815 C CA . GLU A 1 104 ? 5.426 -1.281 -10.723 1.00 93.75 104 GLU A CA 1
ATOM 816 C C . GLU A 1 104 ? 6.925 -1.238 -10.373 1.00 93.75 104 GLU A C 1
ATOM 818 O O . GLU A 1 104 ? 7.304 -0.550 -9.415 1.00 93.75 104 GLU A O 1
ATOM 823 N N . PRO A 1 105 ? 7.796 -1.904 -11.154 1.00 95.62 105 PRO A N 1
ATOM 824 C CA . PRO A 1 105 ? 9.240 -1.791 -11.002 1.00 95.62 105 PRO A CA 1
ATOM 825 C C . PRO A 1 105 ? 9.741 -0.351 -11.170 1.00 95.62 105 PRO A C 1
ATOM 827 O O . PRO A 1 105 ? 9.252 0.411 -12.003 1.00 95.62 105 PRO A O 1
ATOM 830 N N . GLY A 1 106 ? 10.790 -0.005 -10.430 1.00 94.00 106 GLY A N 1
ATOM 831 C CA . GLY A 1 106 ? 11.441 1.300 -10.505 1.00 94.00 106 GLY A CA 1
ATOM 832 C C . GLY A 1 106 ? 12.800 1.306 -9.811 1.00 94.00 106 GLY A C 1
ATOM 833 O O . GLY A 1 106 ? 13.435 0.265 -9.628 1.00 94.00 106 GLY A O 1
ATOM 834 N N . SER A 1 107 ? 13.264 2.490 -9.404 1.00 94.62 107 SER A N 1
ATOM 835 C CA . SER A 1 107 ? 14.556 2.644 -8.713 1.00 94.62 107 SER A CA 1
ATOM 836 C C . SER A 1 107 ? 14.628 1.900 -7.375 1.00 94.62 107 SER A C 1
ATOM 838 O O . SER A 1 107 ? 15.728 1.564 -6.935 1.00 94.62 107 SER A O 1
ATOM 840 N N . GLN A 1 108 ? 13.481 1.575 -6.767 1.00 95.25 108 GLN A N 1
ATOM 841 C CA . GLN A 1 108 ? 13.403 0.777 -5.543 1.00 95.25 108 GLN A CA 1
ATOM 842 C C . GLN A 1 108 ? 13.904 -0.660 -5.731 1.00 95.25 108 GLN A C 1
ATOM 844 O O . GLN A 1 108 ? 14.143 -1.355 -4.753 1.00 95.25 108 GLN A O 1
ATOM 849 N N . CYS A 1 109 ? 14.064 -1.123 -6.972 1.00 95.88 109 CYS A N 1
ATOM 850 C CA . CYS A 1 109 ? 14.569 -2.460 -7.279 1.00 95.88 109 CYS A CA 1
ATOM 851 C C . CYS A 1 109 ? 16.097 -2.533 -7.377 1.00 95.88 109 CYS A C 1
ATOM 853 O O . CYS A 1 109 ? 16.654 -3.615 -7.555 1.00 95.88 109 CYS A O 1
ATOM 855 N N . ALA A 1 110 ? 16.791 -1.395 -7.271 1.00 94.00 110 ALA A N 1
ATOM 856 C CA . ALA A 1 110 ? 18.244 -1.365 -7.169 1.00 94.00 110 ALA A CA 1
ATOM 857 C C . ALA A 1 110 ? 18.722 -1.847 -5.786 1.00 94.00 110 ALA A C 1
ATOM 859 O O . ALA A 1 110 ? 17.958 -1.882 -4.824 1.00 94.00 110 ALA A O 1
ATOM 860 N N . ALA A 1 111 ? 20.015 -2.166 -5.669 1.00 84.94 111 ALA A N 1
ATOM 861 C CA . ALA A 1 111 ? 20.608 -2.798 -4.484 1.00 84.94 111 ALA A CA 1
ATOM 862 C C . ALA A 1 111 ? 20.414 -2.033 -3.157 1.00 84.94 111 ALA A C 1
ATOM 864 O O . ALA A 1 111 ? 20.533 -2.626 -2.090 1.00 84.94 111 ALA A O 1
ATOM 865 N N . GLN A 1 112 ? 20.146 -0.726 -3.206 1.00 86.56 112 GLN A N 1
ATOM 866 C CA . GLN A 1 112 ? 19.943 0.121 -2.027 1.00 86.56 112 GLN A CA 1
ATOM 867 C 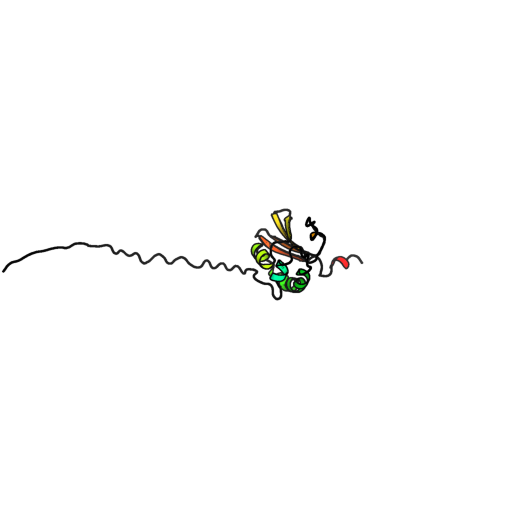C . GLN A 1 112 ? 18.468 0.399 -1.715 1.00 86.56 112 GLN A C 1
ATOM 869 O O . GLN A 1 112 ? 18.200 1.176 -0.804 1.00 86.56 112 GLN A O 1
ATOM 874 N N . HIS A 1 113 ? 17.527 -0.170 -2.479 1.00 88.19 113 HIS A N 1
ATOM 875 C CA . HIS A 1 113 ? 16.093 0.112 -2.362 1.00 88.19 113 HIS A CA 1
ATOM 876 C C . HIS A 1 113 ? 15.790 1.615 -2.263 1.00 88.19 113 HIS A C 1
ATOM 878 O O . HIS A 1 113 ? 15.012 2.070 -1.428 1.00 88.19 113 HIS A O 1
ATOM 884 N N . ALA A 1 114 ? 16.459 2.407 -3.107 1.00 89.69 114 ALA A N 1
ATOM 885 C CA . ALA A 1 114 ? 16.288 3.850 -3.108 1.00 89.69 114 ALA A CA 1
ATOM 886 C C . ALA A 1 114 ? 14.836 4.197 -3.451 1.00 89.69 114 ALA A C 1
ATOM 888 O O . ALA A 1 114 ? 14.323 3.743 -4.481 1.00 89.69 114 ALA A O 1
ATOM 889 N N . ARG A 1 115 ? 14.207 5.029 -2.609 1.00 89.94 115 ARG A N 1
ATOM 890 C CA . ARG A 1 115 ? 12.814 5.444 -2.784 1.00 89.94 115 ARG A CA 1
ATOM 891 C C . ARG A 1 115 ? 12.558 5.893 -4.216 1.00 89.94 115 ARG A C 1
ATOM 893 O O . ARG A 1 115 ? 13.286 6.729 -4.758 1.00 89.94 115 ARG A O 1
ATOM 900 N N . SER A 1 116 ? 11.532 5.315 -4.823 1.00 91.75 116 SER A N 1
ATOM 901 C CA . SER A 1 116 ? 11.171 5.566 -6.207 1.00 91.75 116 SER A CA 1
ATOM 902 C C . SER A 1 116 ? 9.989 6.509 -6.340 1.00 91.75 116 SER A C 1
ATOM 904 O O . SER A 1 116 ? 9.227 6.727 -5.405 1.00 91.75 116 SER A O 1
ATOM 906 N N . GLN A 1 117 ? 9.846 7.042 -7.550 1.00 89.94 117 GLN A N 1
ATOM 907 C CA . GLN A 1 117 ? 8.643 7.730 -8.020 1.00 89.94 117 GLN A CA 1
ATOM 908 C C . GLN A 1 117 ? 7.751 6.781 -8.840 1.00 89.94 117 GLN A C 1
ATOM 910 O O . GLN A 1 117 ? 6.879 7.232 -9.576 1.00 89.94 117 GLN A O 1
ATOM 915 N N . ALA A 1 118 ? 8.018 5.469 -8.790 1.00 91.56 118 ALA A N 1
ATOM 916 C CA . ALA A 1 118 ? 7.161 4.468 -9.407 1.00 91.56 118 ALA A CA 1
ATOM 917 C C . ALA A 1 118 ? 5.768 4.482 -8.748 1.00 91.56 118 ALA A C 1
ATOM 919 O O . ALA A 1 118 ? 5.682 4.707 -7.535 1.00 91.56 118 ALA A O 1
ATOM 920 N N . PRO A 1 119 ? 4.693 4.199 -9.509 1.00 92.25 119 PRO A N 1
ATOM 921 C CA . PRO A 1 119 ? 3.344 4.163 -8.964 1.00 92.25 119 PRO A CA 1
ATOM 922 C C . PRO A 1 119 ? 3.254 3.275 -7.722 1.00 92.25 119 PRO A C 1
ATOM 924 O O . PRO A 1 119 ? 3.747 2.143 -7.710 1.00 92.25 119 PRO A O 1
ATOM 927 N N . CYS A 1 120 ? 2.616 3.786 -6.672 1.00 93.31 120 CYS A N 1
ATOM 928 C CA . CYS A 1 120 ? 2.466 3.080 -5.406 1.00 93.31 120 CYS A CA 1
ATOM 929 C C . CYS A 1 120 ? 1.049 3.212 -4.832 1.00 93.31 120 CYS A C 1
ATOM 931 O O . CYS A 1 120 ? 0.337 4.194 -5.056 1.00 93.31 120 CYS A O 1
ATOM 933 N N . LEU A 1 121 ? 0.650 2.196 -4.072 1.00 95.56 121 LEU A N 1
ATOM 934 C CA . LEU A 1 121 ? -0.423 2.265 -3.093 1.00 95.56 121 LEU A CA 1
ATOM 935 C C . LEU A 1 121 ? 0.153 2.852 -1.799 1.00 95.56 121 LEU A C 1
ATOM 937 O O . LEU A 1 121 ? 1.132 2.336 -1.266 1.00 95.56 121 LEU A O 1
ATOM 941 N N . SER A 1 122 ? -0.487 3.888 -1.277 1.00 95.12 122 SER A N 1
ATOM 942 C CA . SER A 1 122 ? -0.209 4.495 0.017 1.00 95.12 122 SER A CA 1
ATOM 943 C C . SER A 1 122 ? -1.419 4.329 0.933 1.00 95.12 122 SER A C 1
ATOM 945 O O . SER A 1 122 ? -2.544 4.681 0.572 1.00 95.12 122 SER A O 1
ATOM 947 N N . LEU A 1 123 ? -1.180 3.770 2.118 1.00 96.31 123 LEU A N 1
ATOM 948 C CA . LEU A 1 123 ? -2.178 3.575 3.164 1.00 96.31 123 LEU A CA 1
ATOM 949 C C . LEU A 1 123 ? -1.796 4.428 4.368 1.00 96.31 123 LEU A C 1
ATOM 951 O O . LEU A 1 123 ? -0.775 4.174 5.011 1.00 96.31 123 LEU A O 1
ATOM 955 N N . ARG A 1 124 ? -2.613 5.435 4.678 1.00 95.69 124 ARG A N 1
ATOM 956 C CA . ARG A 1 124 ? -2.415 6.288 5.856 1.00 95.69 124 ARG A CA 1
ATOM 957 C C . ARG A 1 124 ? -3.233 5.759 7.019 1.00 95.69 124 ARG A C 1
ATOM 959 O O . ARG A 1 124 ? -4.415 5.449 6.855 1.00 95.69 124 ARG A O 1
ATOM 966 N N . PHE A 1 125 ? -2.604 5.677 8.184 1.00 95.88 125 PHE A N 1
ATOM 967 C CA . PHE A 1 125 ? -3.228 5.191 9.405 1.00 95.88 125 PHE A CA 1
ATOM 968 C C . PHE A 1 125 ? -3.529 6.345 10.354 1.00 95.88 125 PHE A C 1
ATOM 970 O O . PHE A 1 125 ? -2.639 7.117 10.712 1.00 95.88 125 PHE A O 1
ATOM 977 N N . GLY A 1 126 ? -4.777 6.415 10.809 1.00 92.12 126 GLY A N 1
ATOM 978 C CA . GLY A 1 126 ? -5.194 7.365 11.829 1.00 92.12 126 GLY A CA 1
ATOM 979 C C . GLY A 1 126 ? -4.688 6.996 13.232 1.00 92.12 126 GLY A C 1
ATOM 980 O O . GLY A 1 126 ? -4.069 5.946 13.428 1.00 92.12 126 GLY A O 1
ATOM 981 N N . PRO A 1 127 ? -5.024 7.806 14.253 1.00 90.38 127 PRO A N 1
ATOM 982 C CA . PRO A 1 127 ? -4.569 7.605 15.635 1.00 90.38 127 PRO A CA 1
ATOM 983 C C . PRO A 1 127 ? -4.967 6.260 16.261 1.00 90.38 127 PRO A C 1
ATOM 985 O O . PRO A 1 127 ? -4.343 5.811 17.217 1.00 90.38 127 PRO A O 1
ATOM 988 N N . LEU A 1 128 ? -6.005 5.607 15.728 1.00 90.94 128 LEU A N 1
ATOM 989 C CA . LEU A 1 128 ? -6.473 4.291 16.178 1.00 90.94 128 LEU A CA 1
ATOM 990 C C . LEU A 1 128 ? -5.693 3.121 15.553 1.00 90.94 128 LEU A C 1
ATOM 992 O O . LEU A 1 128 ? -5.994 1.961 15.833 1.00 90.94 128 LEU A O 1
ATOM 996 N N . GLY A 1 129 ? -4.708 3.402 14.694 1.00 92.12 129 GLY A N 1
ATOM 997 C CA . GLY A 1 129 ? -3.947 2.378 13.976 1.00 92.12 129 GLY A CA 1
ATOM 998 C C . GLY A 1 129 ? -4.735 1.701 12.852 1.00 92.12 129 GLY A C 1
ATOM 999 O O . GLY A 1 129 ? -4.391 0.586 12.449 1.00 92.12 129 GLY A O 1
ATOM 1000 N N . THR A 1 130 ? -5.782 2.363 12.360 1.00 95.00 130 THR A N 1
ATOM 1001 C CA . THR A 1 130 ? -6.648 1.908 11.268 1.00 95.00 130 THR A CA 1
ATOM 1002 C C . THR A 1 130 ? -6.480 2.784 10.033 1.00 95.00 130 THR A C 1
ATOM 1004 O O . THR A 1 130 ? -6.163 3.969 10.151 1.00 95.00 130 THR A O 1
ATOM 1007 N N . VAL A 1 131 ? -6.686 2.213 8.847 1.00 96.00 131 VAL A N 1
ATOM 1008 C CA . VAL A 1 131 ? -6.581 2.948 7.580 1.00 96.00 131 VAL A CA 1
ATOM 1009 C C . VAL A 1 131 ? -7.655 4.035 7.504 1.00 96.00 131 VAL A C 1
ATOM 1011 O O . VAL A 1 131 ? -8.849 3.750 7.589 1.00 96.00 131 VAL A O 1
ATOM 1014 N N . THR A 1 132 ? -7.229 5.280 7.313 1.00 94.88 132 THR A N 1
ATOM 1015 C CA . THR A 1 132 ? -8.104 6.446 7.112 1.00 94.88 132 THR A CA 1
ATOM 1016 C C . THR A 1 132 ? -8.025 6.999 5.696 1.00 94.88 132 THR A C 1
ATOM 1018 O O . THR A 1 132 ? -8.914 7.736 5.279 1.00 94.88 132 THR A O 1
ATOM 1021 N N . GLU A 1 133 ? -6.980 6.653 4.942 1.00 93.88 133 GLU A N 1
ATOM 1022 C CA . GLU A 1 133 ? -6.839 7.049 3.544 1.00 93.88 133 GLU A CA 1
ATOM 1023 C C . GLU A 1 133 ? -6.165 5.956 2.718 1.00 93.88 133 GLU A C 1
ATOM 1025 O O . GLU A 1 133 ? -5.172 5.362 3.143 1.00 93.88 133 GLU A O 1
ATOM 1030 N N . VAL A 1 134 ? -6.702 5.739 1.517 1.00 94.81 134 VAL A N 1
ATOM 1031 C CA . VAL A 1 134 ? -6.171 4.831 0.503 1.00 94.81 134 VAL A CA 1
ATOM 1032 C C . VAL A 1 134 ? -5.876 5.652 -0.749 1.00 94.81 134 VAL A C 1
ATOM 1034 O O . VAL A 1 134 ? -6.790 6.076 -1.460 1.00 94.81 134 VAL A O 1
ATOM 1037 N N . LEU A 1 135 ? -4.596 5.885 -1.017 1.00 91.06 135 LEU A N 1
ATOM 1038 C CA . LEU A 1 135 ? -4.117 6.620 -2.181 1.00 91.06 135 LEU A CA 1
ATOM 1039 C C . LEU A 1 135 ? -3.436 5.656 -3.144 1.00 91.06 135 LEU A C 1
ATOM 1041 O O . LEU A 1 135 ? -2.574 4.884 -2.751 1.00 91.06 135 LEU A O 1
ATOM 1045 N N . THR A 1 136 ? -3.790 5.716 -4.418 1.00 83.50 136 THR A N 1
ATOM 1046 C CA . THR A 1 136 ? -3.070 5.013 -5.483 1.00 83.50 136 THR A CA 1
ATOM 1047 C C . THR A 1 136 ? -2.538 6.064 -6.442 1.00 83.50 136 THR A C 1
ATOM 1049 O O . THR A 1 136 ? -3.338 6.744 -7.092 1.00 83.50 136 THR A O 1
ATOM 1052 N N . ASP A 1 137 ? -1.216 6.218 -6.502 1.00 70.31 137 ASP A N 1
ATOM 1053 C CA . ASP A 1 137 ? -0.543 7.063 -7.498 1.00 70.31 137 ASP A CA 1
ATOM 1054 C C . ASP A 1 137 ? -0.898 6.547 -8.916 1.00 70.31 137 ASP A C 1
ATOM 1056 O O . ASP A 1 137 ? -1.203 5.357 -9.067 1.00 70.31 1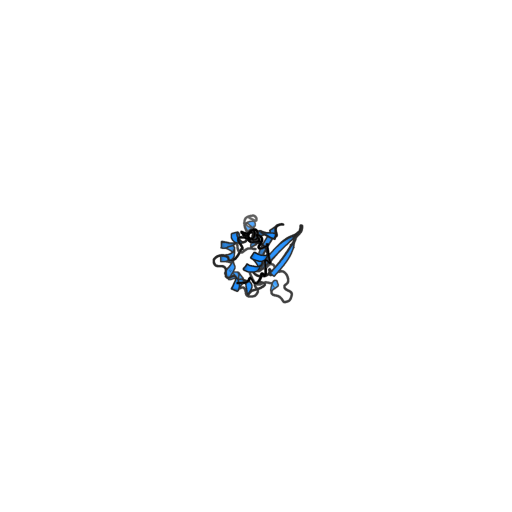37 ASP A O 1
ATOM 1060 N N . PRO A 1 138 ? -1.036 7.406 -9.945 1.00 56.06 138 PRO A N 1
ATOM 1061 C CA . PRO A 1 138 ? -2.029 7.210 -10.986 1.00 56.06 138 PRO A CA 1
ATOM 1062 C C . PRO A 1 138 ? -1.802 5.951 -11.824 1.00 56.06 138 PRO A C 1
ATOM 1064 O O . PRO A 1 138 ? -0.897 5.877 -12.645 1.00 56.06 138 PRO A O 1
ATOM 1067 N N . LEU A 1 139 ? -2.791 5.059 -11.742 1.00 50.22 139 LEU A N 1
ATOM 1068 C CA . LEU A 1 139 ? -3.477 4.507 -12.918 1.00 50.22 139 LEU A CA 1
ATOM 1069 C C . LEU A 1 139 ? -4.958 4.947 -12.973 1.00 50.22 139 LEU A C 1
ATOM 1071 O O . LEU A 1 139 ? -5.788 4.320 -13.623 1.00 50.22 139 LEU A O 1
ATOM 1075 N N . THR A 1 140 ? -5.303 6.060 -12.310 1.00 44.09 140 THR A N 1
ATOM 1076 C CA . THR A 1 140 ? -6.585 6.773 -12.485 1.00 44.09 140 THR A CA 1
ATOM 1077 C C . THR A 1 140 ? -6.278 8.196 -12.978 1.00 44.09 140 THR A C 1
ATOM 1079 O O . THR A 1 140 ? -5.404 8.836 -12.390 1.00 44.09 140 THR A O 1
ATOM 1082 N N . PRO A 1 141 ? -6.916 8.691 -14.061 1.00 37.31 141 PRO A N 1
ATOM 1083 C CA . PRO A 1 141 ? -6.509 9.912 -14.759 1.00 37.31 141 PRO A CA 1
ATOM 1084 C C . PRO A 1 141 ? -6.494 11.121 -13.823 1.00 37.31 141 PRO A C 1
ATOM 1086 O O . PRO A 1 141 ? -7.443 11.381 -13.080 1.00 37.31 141 PRO A O 1
ATOM 1089 N N . THR A 1 142 ? -5.394 11.865 -13.854 1.00 42.72 142 THR A N 1
ATOM 1090 C CA . THR A 1 142 ? -5.183 13.057 -13.041 1.00 42.72 142 THR A CA 1
ATOM 1091 C C . THR A 1 142 ? -6.254 14.110 -13.355 1.00 42.72 142 THR A C 1
ATOM 1093 O O . THR A 1 142 ? -6.234 14.753 -14.401 1.00 42.72 142 THR A O 1
ATOM 1096 N N . ARG A 1 143 ? -7.155 14.389 -12.400 1.00 46.38 143 ARG A N 1
ATOM 1097 C CA . ARG A 1 143 ? -8.054 15.570 -12.440 1.00 46.38 143 ARG A CA 1
ATOM 1098 C C . ARG A 1 143 ? -7.306 16.913 -12.512 1.00 46.38 143 ARG A C 1
ATOM 1100 O O . ARG A 1 143 ? -7.924 17.951 -12.712 1.00 46.38 143 ARG A O 1
ATOM 1107 N N . ASN A 1 144 ? -5.981 16.897 -12.379 1.00 44.41 144 ASN A N 1
ATOM 1108 C CA . ASN A 1 144 ? -5.124 18.077 -12.420 1.00 44.41 144 ASN A CA 1
ATOM 1109 C C . ASN A 1 144 ? -4.573 18.393 -13.824 1.00 44.41 144 ASN A C 1
ATOM 1111 O O . ASN A 1 144 ? -3.913 19.415 -13.977 1.00 44.41 144 ASN A O 1
ATOM 1115 N N . ALA A 1 145 ? -4.864 17.578 -14.847 1.00 47.09 145 ALA A N 1
ATOM 1116 C CA . ALA A 1 145 ? -4.565 17.918 -16.244 1.00 47.09 145 ALA A CA 1
ATOM 1117 C C . ALA A 1 145 ? -5.618 18.858 -16.880 1.00 47.09 145 ALA A C 1
ATOM 1119 O O . ALA A 1 145 ? -5.321 19.530 -17.862 1.00 47.09 145 ALA A O 1
ATOM 1120 N N . GLU A 1 146 ? -6.819 18.965 -16.297 1.00 46.53 146 GLU A N 1
ATOM 1121 C CA . GLU A 1 146 ? -7.903 19.847 -16.776 1.00 46.53 146 GLU A CA 1
ATOM 1122 C C . GLU A 1 146 ? -7.665 21.325 -16.402 1.00 46.53 146 GLU A C 1
ATOM 1124 O O . GLU A 1 146 ? -8.159 22.230 -17.062 1.00 46.53 146 GLU A O 1
ATOM 1129 N N . LYS A 1 147 ? -6.884 21.606 -15.348 1.00 42.41 147 LYS A N 1
ATOM 1130 C CA . LYS A 1 147 ? -6.715 22.975 -14.821 1.00 42.41 147 LYS A CA 1
ATOM 1131 C C . LYS A 1 147 ? -5.562 23.764 -15.457 1.00 42.41 147 LYS A C 1
ATOM 1133 O O . LYS A 1 147 ? -5.237 24.851 -14.986 1.00 42.41 147 LYS A O 1
ATOM 1138 N N . ALA A 1 148 ? -4.930 23.210 -16.488 1.00 48.00 148 ALA A N 1
ATOM 1139 C CA . ALA A 1 148 ? -3.804 23.818 -17.197 1.00 48.00 148 ALA A CA 1
ATOM 1140 C C . ALA A 1 148 ? -4.131 24.155 -18.665 1.00 48.00 148 ALA A C 1
ATOM 1142 O O . ALA A 1 148 ? -3.217 24.247 -19.485 1.00 48.00 148 ALA A O 1
ATOM 1143 N N . ARG A 1 149 ? -5.416 24.335 -18.999 1.00 44.50 149 ARG A N 1
ATOM 1144 C CA . ARG A 1 149 ? -5.863 24.801 -20.314 1.00 44.50 149 ARG A CA 1
ATOM 1145 C C . ARG A 1 149 ? -6.774 26.014 -20.205 1.00 44.50 149 ARG A C 1
ATOM 1147 O O . ARG A 1 149 ? -7.569 26.059 -19.243 1.00 44.50 149 ARG A O 1
#

Secondary structure (DSSP, 8-state):
------------------SSS-----------------TT--HHHHHTSGGGTTS-GGGGHHHHHHHGGGGTT-BHHHHHHHH-S-SEEEE-TTS-EEEEEESS-SGGGSTT-PPP-S-EEEEEE-TTSBEEEEEE-SSS--TTSGGG-

Foldseek 3Di:
DDDDDDDDDDDDDDPDDDPDPDPPDDDPPPPDPFLQDQPPADLVQQQVQQLCQVLSLLVRVVSCVVRVVSQFQHAPVSVCNRRNAASDWDQDPPRKIKGKGANHDDPCPDPVNPDGPGWIWIFIADPVRGTPDTDTRDPPDDPVVVVPD

pLDDT: mean 80.25, std 20.0, range [37.31, 97.81]

Sequence (149 aa):
MFSLLKRARFLTSAISLQLGLLTTSWFLGSCGHGLSELPGFDAAAWRSDPYACHDRRRAAVPALIKSKEQLYEARANDVTALLGPPDEEELRAGTEKVYYYYLEPGSQCAAQHARSQAPCLSLRFGPLGTVTEVLTDPLTPTRNAEKAR

Radius of gyration: 31.18 Å; chains: 1; bounding box: 48×91×97 Å

Organism: NCBI:txid2771359